Protein AF-A0A2L2YY64-F1 (afdb_monomer)

pLDDT: mean 89.75, std 7.13, range [59.09, 96.81]

Foldseek 3Di:
DPDLVVLQLVQLLVQHWDKDAPDPCVVVVVVVLVVVVVVVDPVDDSVVSPVPCRRIDGSYHHDPCSCVVNVVVVVVVVVVVVVVVVVVVD

Secondary structure (DSSP, 8-state):
---HHHHHHHHHHHTS-EEEES-S-HHHHHHHHHHHHHHH-TTS-GGGGGSS--SEEEEE---TTHHHHHHHHHHHHHHHHHHHHHHHT-

Organism: Parasteatoda tepidariorum (NCBI:txid114398)

Sequence (90 aa):
STNKSLTQVLSDVFNSPVYTLENANSACFGSALRAKHGLLGEDFCFHDMFCEPLGIHLSASPSKDAAQVYGSMAARYRILQEKVLKLQNS

Mean predicted aligned error: 6.37 Å

Structure (mmCIF, N/CA/C/O backbone):
data_AF-A0A2L2YY64-F1
#
_entry.id   AF-A0A2L2YY64-F1
#
loop_
_atom_site.group_PDB
_atom_site.id
_atom_site.type_symbol
_atom_site.label_atom_id
_atom_site.label_alt_id
_atom_site.label_comp_id
_atom_site.label_asym_id
_atom_site.label_entity_id
_atom_site.label_seq_id
_atom_site.pdbx_PDB_ins_code
_atom_site.Cartn_x
_atom_site.Cartn_y
_atom_site.Cartn_z
_atom_site.occupancy
_atom_site.B_iso_or_equiv
_atom_site.auth_seq_id
_atom_site.auth_comp_id
_atom_site.auth_asym_id
_atom_site.auth_atom_id
_atom_site.pdbx_PDB_model_num
ATOM 1 N N . SER A 1 1 ? 4.028 -11.419 -0.611 1.00 59.09 1 SER A N 1
ATOM 2 C CA . SER A 1 1 ? 3.594 -11.753 0.763 1.00 59.09 1 SER A CA 1
ATOM 3 C C . SER A 1 1 ? 2.743 -13.001 0.693 1.00 59.09 1 SER A C 1
ATOM 5 O O . SER A 1 1 ? 1.799 -13.017 -0.085 1.00 59.09 1 SER A O 1
ATOM 7 N N . THR A 1 2 ? 3.092 -14.053 1.428 1.00 71.06 2 THR A N 1
ATOM 8 C CA . THR A 1 2 ? 2.445 -15.370 1.279 1.00 71.06 2 THR A CA 1
ATOM 9 C C . THR A 1 2 ? 1.157 -15.493 2.101 1.00 71.06 2 THR A C 1
ATOM 11 O O . THR A 1 2 ? 0.320 -16.345 1.816 1.00 71.06 2 THR A O 1
ATOM 14 N N . ASN A 1 3 ? 0.967 -14.636 3.113 1.00 85.94 3 ASN A N 1
ATOM 15 C CA . ASN A 1 3 ? -0.198 -14.689 3.991 1.00 85.94 3 ASN A CA 1
ATOM 16 C C . ASN A 1 3 ? -1.328 -13.786 3.468 1.00 85.94 3 ASN A C 1
ATOM 18 O O . ASN A 1 3 ? -1.295 -12.567 3.643 1.00 85.94 3 ASN A O 1
ATOM 22 N N . LYS A 1 4 ? -2.340 -14.417 2.861 1.00 85.38 4 LYS A N 1
ATOM 23 C CA . LYS A 1 4 ? -3.518 -13.744 2.292 1.00 85.38 4 LYS A CA 1
ATOM 24 C C . LYS A 1 4 ? -4.369 -13.016 3.336 1.00 85.38 4 LYS A C 1
ATOM 26 O O . LYS A 1 4 ? -4.972 -11.997 3.034 1.00 85.38 4 LYS A O 1
ATOM 31 N N . SER A 1 5 ? -4.407 -13.507 4.573 1.00 89.12 5 SER A N 1
ATOM 32 C CA . SER A 1 5 ? -5.170 -12.866 5.647 1.00 89.12 5 SER A CA 1
ATOM 33 C C . SER A 1 5 ? -4.544 -11.531 6.051 1.00 89.12 5 SER A C 1
ATOM 35 O O . SER A 1 5 ? -5.260 -10.563 6.281 1.00 89.12 5 SER A O 1
ATOM 37 N N . LEU A 1 6 ? -3.209 -11.446 6.076 1.00 90.94 6 LEU A N 1
ATOM 38 C CA . LEU A 1 6 ? -2.513 -10.188 6.360 1.00 90.94 6 LEU A CA 1
ATOM 39 C C . LEU A 1 6 ? -2.675 -9.169 5.229 1.00 90.94 6 LEU A C 1
ATOM 41 O O . LEU A 1 6 ? -2.872 -7.988 5.507 1.00 90.94 6 LEU A O 1
ATOM 45 N N . THR A 1 7 ? -2.615 -9.601 3.964 1.00 91.94 7 THR A N 1
ATOM 46 C CA . THR A 1 7 ? -2.838 -8.688 2.832 1.00 91.94 7 THR A CA 1
ATOM 47 C C . THR A 1 7 ? -4.285 -8.207 2.763 1.00 91.94 7 THR A C 1
ATOM 49 O O . THR A 1 7 ? -4.500 -7.048 2.416 1.00 91.94 7 THR A O 1
ATOM 52 N N . GLN A 1 8 ? -5.253 -9.032 3.175 1.00 93.31 8 GLN A N 1
ATOM 53 C CA . GLN A 1 8 ? -6.653 -8.628 3.305 1.00 93.31 8 GLN A CA 1
ATOM 54 C C . GLN A 1 8 ? -6.842 -7.564 4.390 1.00 93.31 8 GLN A C 1
ATOM 56 O O . GLN A 1 8 ? -7.369 -6.497 4.097 1.00 93.31 8 GLN A O 1
ATOM 61 N N . VAL A 1 9 ? -6.322 -7.792 5.603 1.00 94.25 9 VAL A N 1
ATOM 62 C CA . VAL A 1 9 ? -6.389 -6.794 6.687 1.00 94.25 9 VAL A CA 1
ATOM 63 C C . VAL A 1 9 ? -5.728 -5.482 6.267 1.00 94.25 9 VAL A C 1
ATOM 65 O O . VAL A 1 9 ? -6.261 -4.412 6.538 1.00 94.25 9 VAL A O 1
ATOM 68 N N . LEU A 1 10 ? -4.587 -5.544 5.578 1.00 94.19 10 LEU A N 1
ATOM 69 C CA . LEU A 1 10 ? -3.919 -4.348 5.069 1.00 94.19 10 LEU A CA 1
ATOM 70 C C . LEU A 1 10 ? -4.781 -3.627 4.021 1.00 94.19 10 LEU A C 1
ATOM 72 O O . LEU A 1 10 ? -4.911 -2.407 4.074 1.00 94.19 10 LEU A O 1
ATOM 76 N N . SER A 1 11 ? -5.417 -4.369 3.113 1.00 94.56 11 SER A N 1
ATOM 77 C CA . SER A 1 11 ? -6.335 -3.802 2.122 1.00 94.56 11 SER A CA 1
ATOM 78 C C . SER A 1 11 ? -7.539 -3.123 2.774 1.00 94.56 11 SER A C 1
ATOM 80 O O . SER A 1 11 ? -7.894 -2.009 2.390 1.00 94.56 11 SER A O 1
ATOM 82 N N . ASP A 1 12 ? -8.114 -3.750 3.799 1.00 94.50 12 ASP A N 1
ATOM 83 C CA . ASP A 1 12 ? -9.285 -3.240 4.504 1.00 94.50 12 ASP A CA 1
ATOM 84 C C . ASP A 1 12 ? -8.956 -2.007 5.366 1.00 94.50 12 ASP A C 1
ATOM 86 O O . ASP A 1 12 ? -9.678 -1.011 5.326 1.00 94.50 12 ASP A O 1
ATOM 90 N N . VAL A 1 13 ? -7.833 -2.023 6.096 1.00 94.88 13 VAL A N 1
ATOM 91 C CA . VAL A 1 13 ? -7.390 -0.891 6.934 1.00 94.88 13 VAL A CA 1
ATOM 92 C C . VAL A 1 13 ? -7.121 0.358 6.093 1.00 94.88 13 VAL A C 1
ATOM 94 O O . VAL A 1 13 ? -7.518 1.456 6.481 1.00 94.88 13 VAL A O 1
ATOM 97 N N . PHE A 1 14 ? -6.444 0.202 4.952 1.00 94.19 14 PHE A N 1
ATOM 98 C CA . PHE A 1 14 ? -6.117 1.316 4.057 1.00 94.19 14 PHE A CA 1
ATOM 99 C C . PHE A 1 14 ? -7.226 1.624 3.044 1.00 94.19 14 PHE A C 1
ATOM 101 O O . PHE A 1 14 ? -7.092 2.578 2.278 1.00 94.19 14 PHE A O 1
ATOM 108 N N . ASN A 1 15 ? -8.302 0.831 3.033 1.00 93.94 15 ASN A N 1
ATOM 109 C CA . ASN A 1 15 ? -9.393 0.909 2.065 1.00 93.94 15 ASN A CA 1
ATOM 110 C C . ASN A 1 15 ? -8.888 1.008 0.608 1.00 93.94 15 ASN A C 1
ATOM 112 O O . ASN A 1 15 ? -9.345 1.840 -0.176 1.00 93.94 15 ASN A O 1
ATOM 116 N N . SER A 1 16 ? -7.883 0.197 0.268 1.00 95.25 16 SER A N 1
ATOM 117 C CA . SER A 1 16 ? -7.142 0.282 -0.997 1.00 95.25 16 SER A CA 1
ATOM 118 C C . SER A 1 16 ? -6.703 -1.108 -1.467 1.00 95.25 16 SER A C 1
ATOM 120 O O . SER A 1 16 ? -6.384 -1.956 -0.625 1.00 95.25 16 SER A O 1
ATOM 122 N N . PRO A 1 17 ? -6.689 -1.395 -2.783 1.00 94.00 17 PRO A N 1
ATOM 123 C CA . PRO A 1 17 ? -6.216 -2.677 -3.296 1.00 94.00 17 PRO A CA 1
ATOM 124 C C . PRO A 1 17 ? -4.730 -2.901 -2.989 1.00 94.00 17 PRO A C 1
ATOM 126 O O . PRO A 1 17 ? -3.900 -2.000 -3.118 1.00 94.00 17 PRO A O 1
ATOM 129 N N . VAL A 1 18 ? -4.387 -4.134 -2.623 1.00 93.69 18 VAL A N 1
ATOM 130 C CA . VAL A 1 18 ? -3.012 -4.547 -2.319 1.00 93.69 18 VAL A CA 1
ATOM 131 C C . VAL A 1 18 ? -2.485 -5.420 -3.442 1.00 93.69 18 VAL A C 1
ATOM 133 O O . VAL A 1 18 ? -3.090 -6.436 -3.785 1.00 93.69 18 VAL A O 1
ATOM 136 N N . TYR A 1 19 ? -1.317 -5.061 -3.965 1.00 90.69 19 TYR A N 1
ATOM 137 C CA . TYR A 1 19 ? -0.623 -5.810 -5.006 1.00 90.69 19 TYR A CA 1
ATOM 138 C C . TYR A 1 19 ? 0.623 -6.492 -4.446 1.00 90.69 19 TYR A C 1
ATOM 140 O O . TYR A 1 19 ? 1.290 -5.978 -3.547 1.00 90.69 19 TYR A O 1
ATOM 148 N N . THR A 1 20 ? 0.948 -7.658 -4.990 1.00 89.12 20 THR A N 1
ATOM 149 C CA . THR A 1 20 ? 2.172 -8.393 -4.670 1.00 89.12 20 THR A CA 1
ATOM 150 C C . THR A 1 20 ? 3.018 -8.562 -5.913 1.00 89.12 20 THR A C 1
ATOM 152 O O . THR A 1 20 ? 2.496 -8.924 -6.963 1.00 89.12 20 THR A O 1
ATOM 155 N N . LEU A 1 21 ? 4.319 -8.341 -5.754 1.00 87.81 21 LEU A N 1
ATOM 156 C CA . LEU A 1 21 ? 5.339 -8.689 -6.731 1.00 87.81 21 LEU A CA 1
ATOM 157 C C . LEU A 1 21 ? 5.866 -10.092 -6.406 1.00 87.81 21 LEU A C 1
ATOM 159 O O . LEU A 1 21 ? 6.195 -10.365 -5.247 1.00 87.81 21 LEU A O 1
ATOM 163 N N . GLU A 1 22 ? 5.945 -10.970 -7.402 1.00 80.19 22 GLU A N 1
ATOM 164 C CA . GLU A 1 22 ? 6.482 -12.334 -7.248 1.00 80.19 22 GLU A CA 1
ATOM 165 C C . GLU A 1 22 ? 7.983 -12.362 -6.906 1.00 80.19 22 GLU A C 1
ATOM 167 O O . GLU A 1 22 ? 8.472 -13.301 -6.277 1.00 80.19 22 GLU A O 1
ATOM 172 N N . ASN A 1 23 ? 8.726 -11.317 -7.276 1.00 74.94 23 ASN A N 1
ATOM 173 C CA . ASN A 1 23 ? 10.171 -11.252 -7.092 1.00 74.94 23 ASN A CA 1
ATOM 174 C C . ASN A 1 23 ? 10.565 -10.811 -5.668 1.00 74.94 23 ASN A C 1
ATOM 176 O O . ASN A 1 23 ? 10.222 -9.715 -5.223 1.00 74.94 23 ASN A O 1
ATOM 180 N N . ALA A 1 24 ? 11.359 -11.636 -4.977 1.00 74.56 24 ALA A N 1
ATOM 181 C CA . ALA A 1 24 ? 11.922 -11.322 -3.660 1.00 74.56 24 ALA A CA 1
ATOM 182 C C . ALA A 1 24 ? 13.064 -10.280 -3.702 1.00 74.56 24 ALA A C 1
ATOM 184 O O . ALA A 1 24 ? 13.324 -9.606 -2.707 1.00 74.56 24 ALA A O 1
ATOM 185 N N . ASN A 1 25 ? 13.730 -10.108 -4.848 1.00 84.81 25 ASN A N 1
ATOM 186 C CA . ASN A 1 25 ? 14.921 -9.273 -5.024 1.00 84.81 25 ASN A CA 1
ATOM 187 C C . ASN A 1 25 ? 14.581 -7.892 -5.605 1.00 84.81 25 ASN A C 1
ATOM 189 O O . ASN A 1 25 ? 15.102 -7.496 -6.652 1.00 84.81 25 ASN A O 1
ATOM 193 N N . SER A 1 26 ? 13.719 -7.141 -4.919 1.00 88.25 26 SER A N 1
ATOM 194 C CA . SER A 1 26 ? 13.238 -5.826 -5.374 1.00 88.25 26 SER A CA 1
ATOM 195 C C . SER A 1 26 ? 14.364 -4.833 -5.691 1.00 88.25 26 SER A C 1
ATOM 197 O O . SER A 1 26 ? 14.273 -4.106 -6.676 1.00 88.25 26 SER A O 1
ATOM 199 N N . ALA A 1 27 ? 15.452 -4.840 -4.914 1.00 91.69 27 ALA A N 1
ATOM 200 C CA . ALA A 1 27 ? 16.610 -3.979 -5.150 1.00 91.69 27 ALA A CA 1
ATOM 201 C C . ALA A 1 27 ? 17.341 -4.325 -6.459 1.00 91.69 27 ALA A C 1
ATOM 203 O O . ALA A 1 27 ? 17.609 -3.443 -7.268 1.00 91.69 27 ALA A O 1
ATOM 204 N N . CYS A 1 28 ? 17.622 -5.610 -6.700 1.00 91.06 28 CYS A N 1
ATOM 205 C CA . CYS A 1 28 ? 18.281 -6.061 -7.929 1.00 91.06 28 CYS A CA 1
ATOM 206 C C . CYS A 1 28 ? 17.397 -5.795 -9.156 1.00 91.06 28 CYS A C 1
ATOM 208 O O . CYS A 1 28 ? 17.866 -5.258 -10.160 1.00 91.06 28 CYS A O 1
ATOM 210 N N . PHE A 1 29 ? 16.102 -6.093 -9.039 1.00 89.94 29 PHE A N 1
ATOM 211 C CA . PHE A 1 29 ? 15.124 -5.833 -10.087 1.00 89.94 29 PHE A CA 1
ATOM 212 C C . PHE A 1 29 ? 15.009 -4.338 -10.408 1.00 89.94 29 PHE A C 1
ATOM 214 O O . PHE A 1 29 ? 15.079 -3.944 -11.569 1.00 89.94 29 PHE A O 1
ATOM 221 N N . GLY A 1 30 ? 14.931 -3.488 -9.381 1.00 90.75 30 GLY A N 1
ATOM 222 C CA . GLY A 1 30 ? 14.919 -2.035 -9.535 1.00 90.75 30 GLY A CA 1
ATOM 223 C C . GLY A 1 30 ? 16.189 -1.491 -10.194 1.00 90.75 30 GLY A C 1
ATOM 224 O O . GLY A 1 30 ? 16.095 -0.617 -11.054 1.00 90.75 30 GLY A O 1
ATOM 225 N N . SER A 1 31 ? 17.365 -2.030 -9.857 1.00 93.06 31 SER A N 1
ATOM 226 C CA . SER A 1 31 ? 18.628 -1.664 -10.513 1.00 93.06 31 SER A CA 1
ATOM 227 C C . SER A 1 31 ? 18.642 -2.046 -11.992 1.00 93.06 31 SER A C 1
ATOM 229 O O . SER A 1 31 ? 19.065 -1.241 -12.817 1.00 93.06 31 SER A O 1
ATOM 231 N N . ALA A 1 32 ? 18.135 -3.230 -12.346 1.00 91.31 32 ALA A N 1
ATOM 232 C CA . ALA A 1 32 ? 18.010 -3.646 -13.741 1.00 91.31 32 ALA A CA 1
ATOM 233 C C . ALA A 1 32 ? 17.039 -2.741 -14.523 1.00 91.31 32 ALA A C 1
ATOM 235 O O . ALA A 1 32 ? 17.367 -2.310 -15.629 1.00 91.31 32 ALA A O 1
ATOM 236 N N . LEU A 1 33 ? 15.891 -2.384 -13.931 1.00 91.00 33 LEU A N 1
ATOM 237 C CA . LEU A 1 33 ? 14.945 -1.434 -14.530 1.00 91.00 33 LEU A CA 1
ATOM 238 C C . LEU A 1 33 ? 15.577 -0.052 -14.732 1.00 91.00 33 LEU A C 1
ATOM 240 O O . LEU A 1 33 ? 15.417 0.540 -15.796 1.00 91.00 33 LEU A O 1
ATOM 244 N N . ARG A 1 34 ? 16.338 0.450 -13.752 1.00 92.75 34 ARG A N 1
ATOM 245 C CA . ARG A 1 34 ? 17.059 1.728 -13.882 1.00 92.75 34 ARG A CA 1
ATOM 246 C C . ARG A 1 34 ? 18.172 1.673 -14.929 1.00 92.75 34 ARG A C 1
ATOM 248 O O . ARG A 1 34 ? 18.347 2.641 -15.657 1.00 92.75 34 ARG A O 1
ATOM 255 N N . ALA A 1 35 ? 18.892 0.558 -15.044 1.00 94.19 35 ALA A N 1
ATOM 256 C CA . ALA A 1 35 ? 19.898 0.378 -16.088 1.00 94.19 35 ALA A CA 1
ATOM 257 C C . ALA A 1 35 ? 19.263 0.355 -17.492 1.00 94.19 35 ALA A C 1
ATOM 259 O O . ALA A 1 35 ? 19.762 1.023 -18.395 1.00 94.19 35 ALA A O 1
ATOM 260 N N . LYS A 1 36 ? 18.127 -0.344 -17.663 1.00 91.69 36 LYS A N 1
ATOM 261 C CA . LYS A 1 36 ? 17.332 -0.325 -18.908 1.00 91.69 36 LYS A CA 1
ATOM 262 C C . LYS A 1 36 ? 16.832 1.087 -19.222 1.00 91.69 36 LYS A C 1
ATOM 264 O O . LYS A 1 36 ? 16.965 1.534 -20.354 1.00 91.69 36 LYS A O 1
ATOM 269 N N . HIS A 1 37 ? 16.306 1.797 -18.225 1.00 93.50 37 HIS A N 1
ATOM 270 C CA . HIS A 1 37 ? 15.856 3.184 -18.368 1.00 93.50 37 HIS A CA 1
ATOM 271 C C . HIS A 1 37 ? 16.988 4.111 -18.830 1.00 93.50 37 HIS A C 1
ATOM 273 O O . HIS A 1 37 ? 16.811 4.845 -19.795 1.00 93.50 37 HIS A O 1
ATOM 279 N N . GLY A 1 38 ? 18.181 3.988 -18.239 1.00 93.88 38 GLY A N 1
ATOM 280 C CA . GLY A 1 38 ? 19.364 4.739 -18.670 1.00 93.88 38 GLY A CA 1
ATOM 281 C C . GLY A 1 38 ? 19.806 4.443 -20.109 1.00 93.88 38 G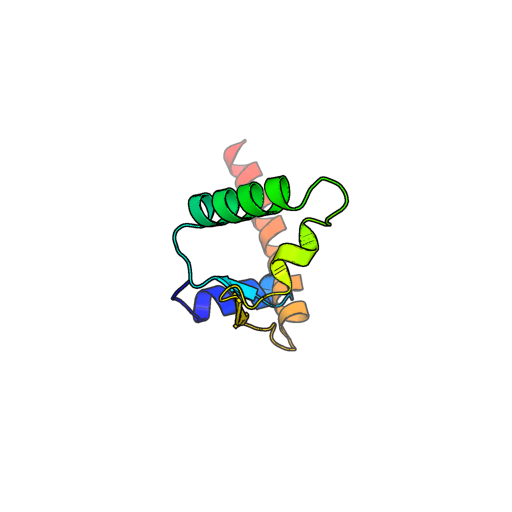LY A C 1
ATOM 282 O O . GLY A 1 38 ? 20.341 5.329 -20.768 1.00 93.88 38 GLY A O 1
ATOM 283 N N . LEU A 1 39 ? 19.554 3.232 -20.621 1.00 94.31 39 LEU A N 1
ATOM 284 C CA . LEU A 1 39 ? 19.812 2.880 -22.023 1.00 94.31 39 LEU A CA 1
ATOM 285 C C . LEU A 1 39 ? 18.772 3.479 -22.987 1.00 94.31 39 LEU A C 1
ATOM 287 O O . LEU A 1 39 ? 19.120 3.814 -24.116 1.00 94.31 39 LEU A O 1
ATOM 291 N N . LEU A 1 40 ? 17.511 3.599 -22.561 1.00 92.69 40 LEU A N 1
ATOM 292 C CA . LEU A 1 40 ? 16.425 4.178 -23.367 1.00 92.69 40 LEU A CA 1
ATOM 293 C C . LEU A 1 40 ? 16.507 5.710 -23.470 1.00 92.69 40 LEU A C 1
ATOM 295 O O . LEU A 1 40 ? 15.922 6.283 -24.385 1.00 92.69 40 LEU A O 1
ATOM 299 N N . GLY A 1 41 ? 17.266 6.349 -22.577 1.00 91.62 41 GLY A N 1
ATOM 300 C CA . GLY A 1 41 ? 17.517 7.788 -22.583 1.00 91.62 41 GLY A CA 1
ATOM 301 C C . GLY A 1 41 ? 16.512 8.595 -21.756 1.00 91.62 41 GLY A C 1
ATOM 302 O O . GLY A 1 41 ? 15.524 8.073 -21.241 1.00 91.62 41 GLY A O 1
ATOM 303 N N . GLU A 1 42 ? 16.790 9.893 -21.610 1.00 85.88 42 GLU A N 1
ATOM 304 C CA . GLU A 1 42 ? 16.032 10.806 -20.737 1.00 85.88 42 GLU A CA 1
ATOM 305 C C . GLU A 1 42 ? 14.609 11.100 -21.235 1.00 85.88 42 GLU A C 1
ATOM 307 O O . GLU A 1 42 ? 13.734 11.407 -20.429 1.00 85.88 42 GLU A O 1
ATOM 312 N N . ASP A 1 43 ? 14.358 10.940 -22.537 1.00 89.56 43 ASP A N 1
ATOM 313 C CA . ASP A 1 43 ? 13.038 11.147 -23.145 1.00 89.56 43 ASP A CA 1
ATOM 314 C C . ASP A 1 43 ? 12.040 10.027 -22.802 1.00 89.56 43 ASP A C 1
ATOM 316 O O . ASP A 1 43 ? 10.830 10.183 -22.981 1.00 89.56 43 ASP A O 1
ATOM 320 N N . PHE A 1 44 ? 12.525 8.885 -22.303 1.00 91.50 44 PHE A N 1
ATOM 321 C CA . PHE A 1 44 ? 11.677 7.762 -21.925 1.00 91.50 44 PHE A CA 1
ATOM 322 C C . PHE A 1 44 ? 11.172 7.920 -20.484 1.00 91.50 44 PHE A C 1
ATOM 324 O O . PHE A 1 44 ? 11.954 8.022 -19.535 1.00 91.50 44 PHE A O 1
ATOM 331 N N . CYS A 1 45 ? 9.854 7.881 -20.275 1.00 92.75 45 CYS A N 1
ATOM 332 C CA . CYS A 1 45 ? 9.276 7.976 -18.938 1.00 92.75 45 CYS A CA 1
ATO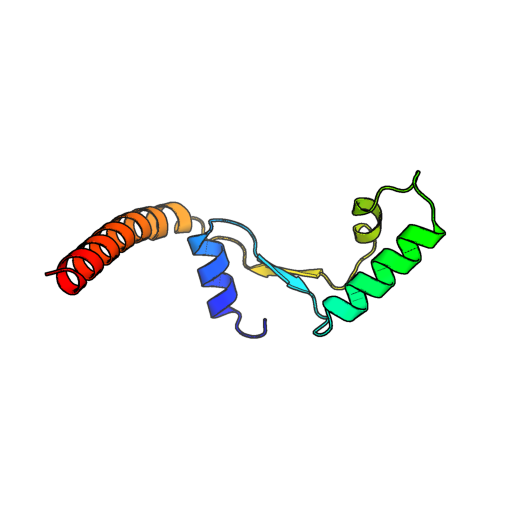M 333 C C . CYS A 1 45 ? 9.520 6.685 -18.143 1.00 92.75 45 CYS A C 1
ATOM 335 O O . CYS A 1 45 ? 9.140 5.594 -18.559 1.00 92.75 45 CYS A O 1
ATOM 337 N N . PHE A 1 46 ? 10.091 6.794 -16.940 1.00 91.19 46 PHE A N 1
ATOM 338 C CA . PHE A 1 46 ? 10.345 5.619 -16.096 1.00 91.19 46 PHE A CA 1
ATOM 339 C C . PHE A 1 46 ? 9.066 4.831 -15.757 1.00 91.19 46 PHE A C 1
ATOM 341 O O . PHE A 1 46 ? 9.126 3.617 -15.576 1.00 91.19 46 PHE A O 1
ATOM 348 N N . HIS A 1 47 ? 7.905 5.493 -15.695 1.00 90.31 47 HIS A N 1
ATOM 349 C CA . HIS A 1 47 ? 6.622 4.830 -15.440 1.00 90.31 47 HIS A CA 1
ATOM 350 C C . HIS A 1 47 ? 6.269 3.796 -16.519 1.00 90.31 47 HIS A C 1
ATOM 352 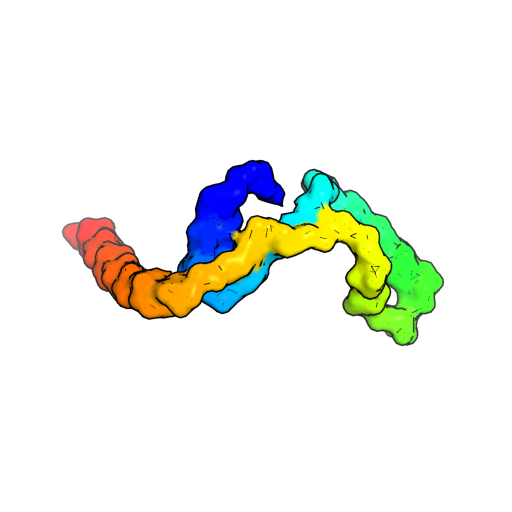O O . HIS A 1 47 ? 5.726 2.738 -16.202 1.00 90.31 47 HIS A O 1
ATOM 358 N N . ASP A 1 48 ? 6.670 4.043 -17.764 1.00 90.56 48 ASP A N 1
ATOM 359 C CA . ASP A 1 48 ? 6.368 3.155 -18.886 1.00 90.56 48 ASP A CA 1
ATOM 360 C C . ASP A 1 48 ? 7.159 1.835 -18.805 1.00 90.56 48 ASP A C 1
ATOM 362 O O . ASP A 1 48 ? 6.815 0.848 -19.454 1.00 90.56 48 ASP A O 1
ATOM 366 N N . MET A 1 49 ? 8.171 1.751 -17.926 1.00 86.88 49 MET A N 1
ATOM 367 C CA . MET A 1 49 ? 8.858 0.490 -17.610 1.00 86.88 49 MET A CA 1
ATOM 368 C C . MET A 1 49 ? 7.979 -0.533 -16.899 1.00 86.88 49 MET A C 1
ATOM 370 O O . MET A 1 49 ? 8.334 -1.711 -16.864 1.00 86.88 49 MET A O 1
ATOM 374 N N . PHE A 1 50 ? 6.837 -0.104 -16.366 1.00 85.25 50 PHE A N 1
ATOM 375 C CA . PHE A 1 50 ? 5.886 -0.952 -15.655 1.00 85.25 50 PHE A CA 1
ATOM 376 C C . PHE A 1 50 ? 4.667 -1.327 -16.510 1.00 85.25 50 PHE A C 1
ATOM 378 O O . PHE A 1 50 ? 3.767 -1.997 -16.008 1.00 85.25 50 PHE A O 1
ATOM 385 N N . CYS A 1 51 ? 4.627 -0.925 -17.788 1.00 83.31 51 CYS A N 1
ATOM 386 C CA . CYS A 1 51 ? 3.564 -1.320 -18.717 1.00 83.31 51 CYS A CA 1
ATOM 387 C C . CYS A 1 51 ? 3.652 -2.797 -19.124 1.00 83.31 51 CYS A C 1
ATOM 389 O O . CYS A 1 51 ? 2.640 -3.407 -19.469 1.00 83.31 51 CYS A O 1
ATOM 391 N N . GLU A 1 52 ? 4.850 -3.381 -19.086 1.00 78.06 52 GLU A N 1
ATOM 392 C CA . GLU A 1 52 ? 5.035 -4.817 -19.281 1.00 78.06 52 GLU A CA 1
ATOM 393 C C . GLU A 1 52 ? 4.590 -5.594 -18.025 1.00 78.06 52 GLU A C 1
ATOM 395 O O . GLU A 1 52 ? 4.701 -5.085 -16.908 1.00 78.06 52 GLU A O 1
ATOM 400 N N . PRO A 1 53 ? 4.106 -6.844 -18.153 1.00 76.25 53 PRO A N 1
ATOM 401 C CA . PRO A 1 53 ? 3.731 -7.647 -16.995 1.00 76.25 53 PRO A CA 1
ATOM 402 C C . PRO A 1 53 ? 4.972 -8.006 -16.160 1.00 76.25 53 PRO A C 1
ATOM 404 O O . PRO A 1 53 ? 5.683 -8.963 -16.454 1.00 76.25 53 PRO A O 1
ATOM 407 N N . LEU A 1 54 ? 5.226 -7.262 -15.080 1.00 80.50 54 LEU A N 1
ATOM 408 C CA . LEU A 1 54 ? 6.380 -7.475 -14.189 1.00 80.50 54 LEU A CA 1
ATOM 409 C C . LEU A 1 54 ? 6.129 -8.529 -13.092 1.00 80.50 54 LEU A C 1
ATOM 411 O O . LEU A 1 54 ? 6.805 -8.520 -12.066 1.00 80.50 54 LEU A O 1
ATOM 415 N N . GLY A 1 55 ? 5.137 -9.409 -13.261 1.00 83.19 55 GLY A N 1
ATOM 416 C CA . GLY A 1 55 ? 4.723 -10.332 -12.195 1.00 83.19 55 GLY A CA 1
ATOM 417 C C . GLY A 1 55 ? 4.141 -9.587 -10.988 1.00 83.19 55 GLY A C 1
ATOM 418 O O . GLY A 1 55 ? 4.482 -9.872 -9.841 1.00 83.19 55 GLY A O 1
ATOM 419 N N . ILE A 1 56 ? 3.325 -8.561 -11.258 1.00 86.38 56 ILE A N 1
ATOM 420 C CA . ILE A 1 56 ? 2.525 -7.857 -10.253 1.00 86.38 56 ILE A CA 1
ATOM 421 C C . ILE A 1 56 ? 1.110 -8.419 -10.319 1.00 86.38 56 ILE A C 1
ATOM 423 O O . ILE A 1 56 ? 0.488 -8.436 -11.381 1.00 86.38 56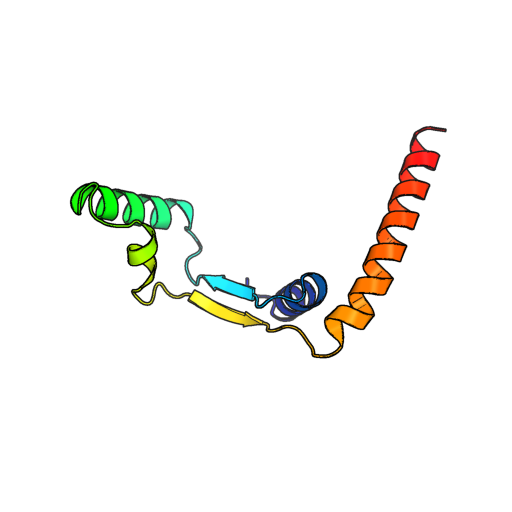 ILE A O 1
ATOM 427 N N . HIS A 1 57 ? 0.586 -8.847 -9.176 1.00 89.31 57 HIS A N 1
ATOM 428 C CA . HIS A 1 57 ? -0.738 -9.459 -9.084 1.00 89.31 57 HIS A CA 1
ATOM 429 C C . HIS A 1 57 ? -1.540 -8.801 -7.974 1.00 89.31 57 HIS A C 1
ATOM 431 O O . HIS A 1 57 ? -0.999 -8.480 -6.911 1.00 89.31 57 HIS A O 1
ATOM 437 N N . LEU A 1 58 ? -2.841 -8.639 -8.202 1.00 90.69 58 LEU A N 1
ATOM 438 C CA . LEU A 1 58 ? -3.763 -8.228 -7.153 1.00 90.69 58 LEU A CA 1
ATOM 439 C C . LEU A 1 58 ? -3.832 -9.332 -6.091 1.00 90.69 58 LEU A C 1
ATOM 441 O O . LEU A 1 58 ? -4.185 -10.473 -6.384 1.00 90.69 58 LEU A O 1
ATOM 445 N N . SER A 1 59 ? -3.482 -8.983 -4.858 1.00 91.38 59 SER A N 1
ATOM 446 C CA . SER A 1 59 ? -3.462 -9.904 -3.723 1.00 91.38 59 SER A CA 1
ATOM 447 C C . SER A 1 59 ? -4.735 -9.815 -2.890 1.00 91.38 59 SER A C 1
ATOM 449 O O . SER A 1 59 ? -5.241 -10.845 -2.448 1.00 91.38 59 SER A O 1
ATOM 451 N N . ALA A 1 60 ? -5.248 -8.601 -2.682 1.00 93.31 60 ALA A N 1
ATOM 452 C CA . ALA A 1 60 ? -6.468 -8.355 -1.927 1.00 93.31 60 ALA A CA 1
ATOM 453 C C . ALA A 1 60 ? -7.144 -7.061 -2.391 1.00 93.31 60 ALA A C 1
ATOM 455 O O . ALA A 1 60 ? -6.479 -6.123 -2.840 1.00 93.31 60 ALA A O 1
ATOM 456 N N . SER A 1 61 ? -8.465 -7.022 -2.259 1.00 95.12 61 SER A N 1
ATOM 457 C CA . SER A 1 61 ? -9.295 -5.838 -2.475 1.00 95.12 61 SER A CA 1
ATOM 458 C C . SER A 1 61 ? -10.072 -5.527 -1.198 1.00 95.12 61 SER A C 1
ATOM 460 O O . SER A 1 61 ? -10.465 -6.473 -0.504 1.00 95.12 61 SER A O 1
ATOM 462 N N . PRO A 1 62 ? -10.344 -4.247 -0.905 1.00 94.88 62 PRO A N 1
ATOM 463 C CA . PRO A 1 62 ? -11.026 -3.874 0.320 1.00 94.88 62 PRO A CA 1
ATOM 464 C C . PRO A 1 62 ? -12.452 -4.431 0.352 1.00 94.88 62 PRO A C 1
ATOM 466 O O . PRO A 1 62 ? -13.171 -4.439 -0.654 1.00 94.88 62 PRO A O 1
ATOM 469 N N . SER A 1 63 ? -12.859 -4.885 1.530 1.00 93.69 63 SER A N 1
ATOM 470 C CA . SER A 1 63 ? -14.224 -5.311 1.826 1.00 93.69 63 SER A CA 1
ATOM 471 C C . SER A 1 63 ? -15.165 -4.105 1.820 1.00 93.69 63 SER A C 1
ATOM 473 O O . SER A 1 63 ? -14.774 -2.983 2.140 1.00 93.69 63 SER A O 1
ATOM 475 N N . LYS A 1 64 ? -16.436 -4.313 1.459 1.00 92.62 64 LYS A N 1
ATOM 476 C CA . LYS A 1 64 ? -17.411 -3.216 1.275 1.00 92.62 64 LYS A CA 1
ATOM 477 C C . LYS A 1 64 ? -17.657 -2.402 2.550 1.00 92.62 64 LYS A C 1
ATOM 479 O O . LYS A 1 64 ? -17.978 -1.221 2.478 1.00 92.62 64 LYS A O 1
ATOM 484 N N . ASP A 1 65 ? -17.526 -3.046 3.698 1.00 92.88 65 ASP A N 1
ATOM 485 C CA . ASP A 1 65 ? -17.716 -2.504 5.040 1.00 92.88 65 ASP A CA 1
ATOM 486 C C . ASP A 1 65 ? -16.404 -2.049 5.702 1.00 92.88 65 ASP A C 1
ATOM 488 O O . ASP A 1 65 ? -16.436 -1.442 6.776 1.00 92.88 65 ASP A O 1
ATOM 492 N N . ALA A 1 66 ? -15.254 -2.276 5.057 1.00 90.81 66 ALA A N 1
ATOM 493 C CA . ALA A 1 66 ? -13.936 -2.014 5.627 1.00 90.81 66 ALA A CA 1
ATOM 494 C C . ALA A 1 66 ? -13.782 -0.564 6.107 1.00 90.81 66 ALA A C 1
ATOM 496 O O . ALA A 1 66 ? -13.383 -0.323 7.245 1.00 90.81 66 ALA A O 1
ATOM 497 N N . ALA A 1 67 ? -14.182 0.409 5.285 1.00 89.31 67 ALA A N 1
ATOM 498 C CA . ALA A 1 67 ? -14.103 1.826 5.637 1.00 89.31 67 ALA A CA 1
ATOM 499 C C . ALA A 1 67 ? -14.897 2.172 6.912 1.00 89.31 67 ALA A C 1
ATOM 501 O O . ALA A 1 67 ? -14.435 2.959 7.741 1.00 89.31 67 ALA A O 1
ATOM 502 N N . GLN A 1 68 ? -16.073 1.563 7.096 1.00 91.19 68 GLN A N 1
ATOM 503 C CA . GLN A 1 68 ? -16.918 1.798 8.267 1.00 91.19 68 GLN A CA 1
ATOM 504 C C . GLN A 1 68 ? -16.308 1.168 9.525 1.00 91.19 68 GLN A C 1
ATOM 506 O O . GLN A 1 68 ? -16.226 1.817 10.573 1.00 91.19 68 GLN A O 1
ATOM 511 N N . VAL A 1 69 ? -15.858 -0.084 9.422 1.00 92.94 69 VAL A N 1
ATOM 512 C CA . VAL A 1 69 ? -15.285 -0.823 10.553 1.00 92.94 69 VAL A CA 1
ATOM 513 C C . VAL A 1 69 ? -13.950 -0.204 10.966 1.00 92.94 69 VAL A C 1
ATOM 515 O O . VAL A 1 69 ? -13.802 0.271 12.097 1.00 92.94 69 VAL A O 1
ATOM 518 N N . TYR A 1 70 ? -12.994 -0.131 10.041 1.00 93.31 70 TYR A N 1
ATOM 519 C CA . TYR A 1 70 ? -11.634 0.306 10.340 1.00 93.31 70 TYR A CA 1
ATOM 520 C C . TYR A 1 70 ? -11.528 1.805 10.619 1.00 93.31 70 TYR A C 1
ATOM 522 O O . TYR A 1 70 ? -10.683 2.196 11.423 1.00 93.31 70 TYR A O 1
ATOM 530 N N . GLY A 1 71 ? -12.415 2.641 10.070 1.00 92.25 71 GLY A N 1
ATOM 531 C CA . GLY A 1 71 ? -12.453 4.069 10.395 1.00 92.25 71 GLY A CA 1
ATOM 532 C C . GLY A 1 71 ? -12.708 4.322 11.886 1.00 92.25 71 GLY A C 1
ATOM 533 O O . GLY A 1 71 ? -11.958 5.047 12.546 1.00 92.25 71 GLY A O 1
ATOM 534 N N . SER A 1 72 ? -13.722 3.658 12.450 1.00 93.44 72 SER A N 1
ATOM 535 C CA . SER A 1 72 ? -14.034 3.759 13.884 1.00 93.44 72 SER A CA 1
ATOM 536 C C . SER A 1 72 ? -12.924 3.172 14.768 1.00 93.44 72 SER A C 1
ATOM 538 O O . SER A 1 72 ? -12.557 3.750 15.798 1.00 93.44 72 SER A O 1
ATOM 540 N N . MET A 1 73 ? -12.329 2.054 14.339 1.00 94.50 73 MET A N 1
ATOM 541 C CA . MET A 1 73 ? -11.228 1.409 15.052 1.00 94.50 73 MET A CA 1
ATOM 542 C C . MET A 1 73 ? -9.963 2.268 15.057 1.00 94.50 73 MET A C 1
ATOM 544 O O . MET A 1 73 ? -9.328 2.384 16.104 1.00 94.50 73 MET A O 1
ATOM 548 N N . ALA A 1 74 ? -9.617 2.908 13.938 1.00 93.75 74 ALA A N 1
ATOM 549 C CA . ALA A 1 74 ? -8.452 3.783 13.830 1.00 93.75 74 ALA A CA 1
ATOM 550 C C . ALA A 1 74 ? -8.560 4.991 14.774 1.00 93.75 74 ALA A C 1
ATOM 552 O O . ALA A 1 74 ? -7.600 5.319 15.477 1.00 93.75 74 ALA A O 1
ATOM 553 N N . ALA A 1 75 ? -9.7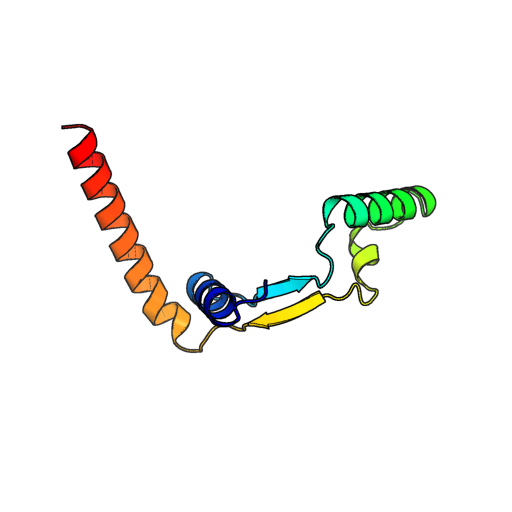48 5.600 14.869 1.00 94.25 75 ALA A N 1
ATOM 554 C CA . ALA A 1 75 ? -10.007 6.682 15.819 1.00 94.25 75 ALA A CA 1
ATOM 555 C C . ALA A 1 75 ? -9.796 6.225 17.274 1.00 94.25 75 ALA A C 1
ATOM 557 O O . ALA A 1 75 ? -9.104 6.889 18.050 1.00 94.25 75 ALA A O 1
ATOM 558 N N . ARG A 1 76 ? -10.323 5.049 17.640 1.00 95.94 76 ARG A N 1
ATOM 559 C CA . ARG A 1 76 ? -10.105 4.460 18.971 1.00 95.94 76 ARG A CA 1
ATOM 560 C C . ARG A 1 76 ? -8.631 4.134 19.224 1.00 95.94 76 ARG A C 1
ATOM 562 O O . ARG A 1 76 ? -8.145 4.367 20.331 1.00 95.94 76 ARG A O 1
ATOM 569 N N . TYR A 1 77 ? -7.926 3.610 18.225 1.00 96.25 77 TYR A N 1
ATOM 570 C CA . TYR A 1 77 ? -6.512 3.251 18.330 1.00 9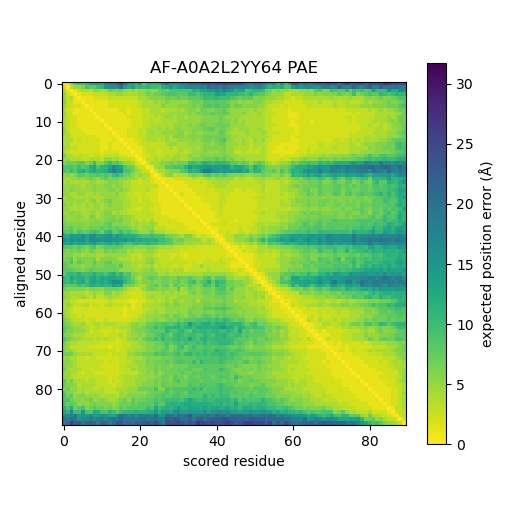6.25 77 TYR A CA 1
ATOM 571 C C . TYR A 1 77 ? -5.647 4.476 18.644 1.00 96.25 77 TYR A C 1
ATOM 573 O O . TYR A 1 77 ? -4.809 4.422 19.543 1.00 96.25 77 TYR A O 1
ATOM 581 N N . ARG A 1 78 ? -5.931 5.615 17.999 1.00 95.31 78 ARG A N 1
ATOM 582 C CA . ARG A 1 78 ? -5.265 6.897 18.274 1.00 95.31 78 ARG A CA 1
ATOM 583 C C . ARG A 1 78 ? -5.433 7.347 19.727 1.00 95.31 78 ARG A C 1
ATOM 585 O O . ARG A 1 78 ? -4.455 7.697 20.378 1.00 95.31 78 ARG A O 1
ATOM 592 N N . ILE A 1 79 ? -6.653 7.267 20.263 1.00 96.81 79 ILE A N 1
ATOM 593 C CA . ILE A 1 79 ? -6.936 7.619 21.666 1.00 96.81 79 ILE A CA 1
ATOM 594 C C . ILE A 1 79 ? -6.134 6.731 22.626 1.00 96.81 79 ILE A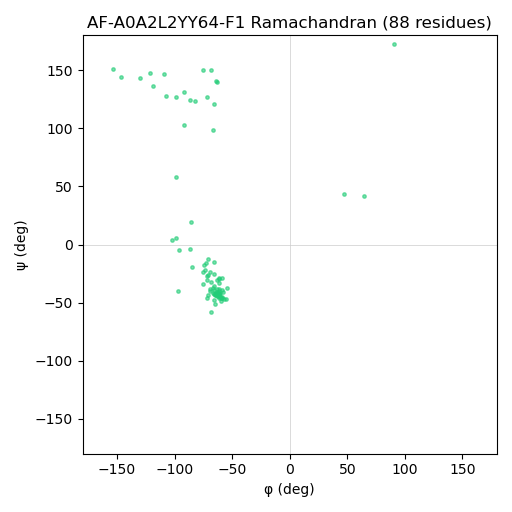 C 1
ATOM 596 O O . ILE A 1 79 ? -5.602 7.207 23.629 1.00 96.81 79 ILE A O 1
ATOM 600 N N . LEU A 1 80 ? -6.062 5.428 22.349 1.00 96.50 80 LEU A N 1
ATOM 601 C CA . LEU A 1 80 ? -5.303 4.491 23.178 1.00 96.50 80 LEU A CA 1
ATOM 602 C C . LEU A 1 80 ? -3.800 4.777 23.116 1.00 96.50 80 LEU A C 1
ATOM 604 O O . LEU A 1 80 ? -3.152 4.795 24.160 1.00 96.50 80 LEU A O 1
ATOM 608 N N . GLN A 1 81 ? -3.269 5.068 21.927 1.00 96.06 81 GLN A N 1
ATOM 609 C CA . GLN A 1 81 ? -1.873 5.464 21.748 1.00 96.06 81 GLN A CA 1
ATOM 610 C C . GLN A 1 81 ? -1.530 6.701 22.592 1.00 96.06 81 GLN A C 1
ATOM 612 O O . GLN A 1 81 ? -0.539 6.697 23.319 1.00 96.06 81 GLN A O 1
ATOM 617 N N . GLU A 1 82 ? -2.376 7.732 22.568 1.00 96.12 82 GLU A N 1
ATOM 618 C CA . GLU A 1 82 ? -2.183 8.943 23.376 1.00 96.12 82 GLU A CA 1
ATOM 619 C C . GLU A 1 82 ? -2.223 8.664 24.884 1.00 96.12 82 GLU A C 1
ATOM 621 O O . GLU A 1 82 ? -1.446 9.243 25.643 1.00 96.12 82 GLU A O 1
ATOM 626 N N . LYS A 1 83 ? -3.104 7.764 25.338 1.00 95.75 83 LYS A N 1
ATOM 627 C CA . LYS A 1 83 ? -3.161 7.356 26.750 1.00 95.75 83 LYS A CA 1
ATOM 628 C C . LYS A 1 83 ? -1.884 6.645 27.188 1.00 95.75 83 LYS A C 1
ATOM 630 O O . LYS A 1 83 ? -1.371 6.952 28.258 1.00 95.75 83 LYS A O 1
ATOM 635 N N . VAL A 1 84 ? -1.361 5.734 26.367 1.00 96.25 84 VAL A N 1
ATOM 636 C CA . VAL A 1 84 ? -0.109 5.020 26.664 1.00 96.25 84 VAL A CA 1
ATOM 637 C C . VAL A 1 84 ? 1.067 5.994 26.743 1.00 96.25 84 VAL A C 1
ATOM 639 O O . VAL A 1 84 ? 1.833 5.935 27.699 1.00 96.25 84 VAL A O 1
ATOM 642 N N . LEU A 1 85 ? 1.166 6.944 25.808 1.00 95.38 85 LEU A N 1
ATOM 643 C CA . LEU A 1 85 ? 2.221 7.963 25.829 1.00 95.38 85 LEU A CA 1
ATOM 644 C C . LEU A 1 85 ? 2.157 8.848 27.081 1.00 95.38 85 LEU A C 1
ATOM 646 O O . LEU A 1 85 ? 3.188 9.182 27.656 1.00 95.38 85 LEU A O 1
ATOM 650 N N . LYS A 1 86 ? 0.952 9.204 27.542 1.00 93.62 86 LYS A N 1
ATOM 651 C CA . LYS A 1 86 ? 0.775 9.962 28.791 1.00 93.62 86 LYS A CA 1
ATOM 652 C C . LYS A 1 86 ? 1.203 9.169 30.027 1.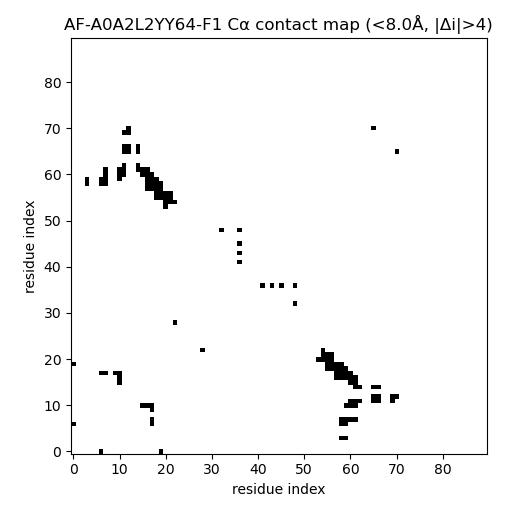00 93.62 86 LYS A C 1
ATOM 654 O O . LYS A 1 86 ? 1.738 9.768 30.948 1.00 93.62 86 LYS A O 1
ATOM 659 N N . LEU A 1 87 ? 0.988 7.852 30.040 1.00 90.19 87 LEU A N 1
ATOM 660 C CA . LEU A 1 87 ? 1.414 6.977 31.138 1.00 90.19 87 LEU A CA 1
ATOM 661 C C . LEU A 1 87 ? 2.932 6.764 31.175 1.00 90.19 87 LEU A C 1
ATOM 663 O O . LEU A 1 87 ? 3.477 6.573 32.250 1.00 90.19 87 LEU A O 1
ATOM 667 N N . GLN A 1 88 ? 3.613 6.788 30.026 1.00 83.12 88 GLN A N 1
ATOM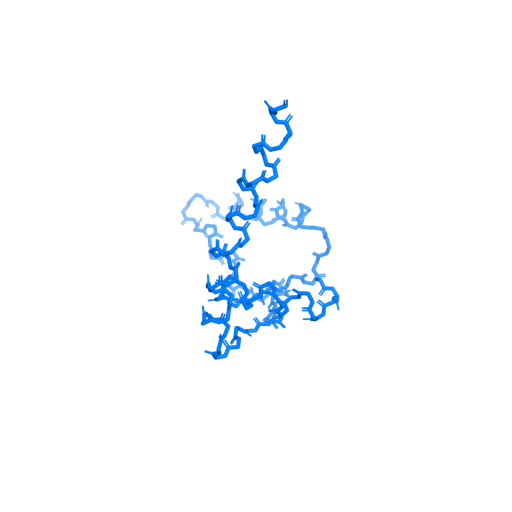 668 C CA . GLN A 1 88 ? 5.076 6.656 29.962 1.00 83.12 88 GLN A CA 1
ATOM 669 C C . GLN A 1 88 ? 5.822 7.928 30.387 1.00 83.12 88 GLN A C 1
ATOM 671 O O . GLN A 1 88 ? 6.980 7.846 30.782 1.00 83.12 88 GLN A O 1
ATOM 676 N N . ASN A 1 89 ? 5.171 9.089 30.284 1.00 74.62 89 ASN A N 1
ATOM 677 C CA . ASN A 1 89 ? 5.746 10.395 30.611 1.00 74.62 89 ASN A CA 1
ATOM 678 C C . ASN A 1 89 ? 5.349 10.904 32.013 1.00 74.62 89 ASN A C 1
ATOM 680 O O . ASN A 1 89 ? 5.643 12.056 32.334 1.00 74.62 89 ASN A O 1
ATOM 684 N N . SER A 1 90 ? 4.645 10.087 32.805 1.00 60.19 90 SER A N 1
ATOM 685 C CA . SER A 1 90 ? 4.215 10.382 34.179 1.00 60.19 90 SER A CA 1
ATOM 686 C C . SER A 1 90 ? 4.962 9.521 35.184 1.00 60.19 90 SER A C 1
ATOM 688 O O . SER A 1 90 ? 4.976 9.958 36.356 1.00 60.19 90 SER A O 1
#

Nearest PDB structures (foldseek):
  4bc5-assembly1_A  TM=8.728E-01  e=1.953E-04  Homo sapiens

Solvent-accessible surface area (backbone atoms only — not comparable to full-atom values): 5302 Å² total; per-residue (Å²): 118,90,57,62,68,60,41,34,52,51,6,18,66,67,61,36,72,31,71,34,57,78,66,87,55,56,69,62,52,50,50,52,52,50,52,52,42,65,72,67,35,89,89,51,61,74,72,63,72,63,74,55,91,78,53,70,41,84,67,24,63,45,53,96,58,21,58,65,55,38,53,56,48,51,57,53,50,52,54,50,51,53,51,52,54,53,62,75,76,106

InterPro domains:
  IPR043129 ATPase, nucleotide binding domain [SSF53067] (2-81)

Radius of gyration: 19.61 Å; Cα contacts (8 Å, |Δi|>4): 68; chains: 1; bounding box: 38×26×58 Å